Protein AF-A0A017TH62-F1 (afdb_monomer_lite)

Sequence (82 aa):
MDTSEQLRIAGEAAVLIEEMGLGLTAVARLSDGVVVLECWGTSGKRPGVVRHVLDEDAVSARALAEICAMGLRDDVSGKNLS

Secondary structure (DSSP, 8-state):
--HHHHHHHHHHHHHHHHHTTSSEEEEEEEETTEEEEEEEE-SSSS-EEEEEE--TTPPPHHHHHHHHHHHHHHHHHT----

Foldseek 3Di:
DALVVLQVLLVLLQVVLVVVVQQKHWDWDDDPRWIKIWIWGCNDDDIDIDIDTADPPGDGSPVVNVVRVVVVVCVRVVPDPD

Structure (mmCIF, N/CA/C/O backbone):
data_AF-A0A017TH62-F1
#
_entry.id   AF-A0A017TH62-F1
#
loop_
_atom_site.group_PDB
_atom_site.id
_atom_site.type_symbol
_atom_site.label_atom_id
_atom_site.label_alt_id
_atom_site.label_comp_id
_atom_site.label_asym_id
_atom_site.label_entity_id
_atom_site.label_seq_id
_atom_site.pdbx_PDB_ins_code
_atom_site.Cartn_x
_atom_site.Cartn_y
_atom_site.Cartn_z
_atom_site.occupancy
_atom_site.B_iso_or_equiv
_atom_site.auth_seq_id
_atom_site.auth_comp_id
_atom_site.auth_asym_id
_atom_site.auth_atom_id
_atom_site.pdbx_PDB_model_num
ATOM 1 N N . MET A 1 1 ? -4.859 -2.627 16.609 1.00 83.00 1 MET A N 1
ATOM 2 C CA . MET A 1 1 ? -4.408 -1.479 15.795 1.00 83.00 1 MET A CA 1
ATOM 3 C C . MET A 1 1 ? -5.644 -0.748 15.309 1.00 83.00 1 MET A C 1
ATOM 5 O O . MET A 1 1 ? -6.586 -1.436 14.939 1.00 83.00 1 MET A O 1
ATOM 9 N N . ASP A 1 2 ? -5.699 0.584 15.344 1.00 90.44 2 ASP A N 1
ATOM 10 C CA . ASP A 1 2 ? -6.851 1.298 14.768 1.00 90.44 2 ASP A CA 1
ATOM 11 C C . ASP A 1 2 ? -6.680 1.551 13.257 1.00 90.44 2 ASP A C 1
ATOM 13 O O . ASP A 1 2 ? -5.593 1.393 12.696 1.00 90.44 2 ASP A O 1
ATOM 17 N N . THR A 1 3 ? -7.762 1.948 12.583 1.00 91.75 3 THR A N 1
ATOM 18 C CA . THR A 1 3 ? -7.762 2.233 11.139 1.00 91.75 3 THR A CA 1
ATOM 19 C C . THR A 1 3 ? -6.767 3.334 10.750 1.00 91.75 3 THR A C 1
ATOM 21 O O . THR A 1 3 ? -6.209 3.302 9.653 1.00 91.75 3 THR A O 1
ATOM 24 N N . SER A 1 4 ? -6.515 4.309 11.629 1.00 92.69 4 SER A N 1
ATOM 25 C CA . SER A 1 4 ? -5.553 5.387 11.363 1.00 92.69 4 SER A CA 1
ATOM 26 C C . SER A 1 4 ? -4.122 4.855 11.383 1.00 92.69 4 SER A C 1
ATOM 28 O O . SER A 1 4 ? -3.313 5.201 10.522 1.00 92.69 4 SER A O 1
ATOM 30 N N . GLU A 1 5 ? -3.809 3.987 12.342 1.00 93.06 5 GLU A N 1
ATOM 31 C CA . GLU A 1 5 ? -2.513 3.334 12.466 1.00 93.06 5 GLU A CA 1
ATOM 32 C C . GLU A 1 5 ? -2.261 2.352 11.314 1.00 93.06 5 GLU A C 1
ATOM 34 O O . GLU A 1 5 ? -1.180 2.382 10.721 1.00 93.06 5 GLU A O 1
ATOM 39 N N . GLN A 1 6 ? -3.275 1.580 10.912 1.00 93.44 6 GLN A N 1
ATOM 40 C CA . GLN A 1 6 ? -3.222 0.748 9.705 1.00 93.44 6 GLN A CA 1
ATOM 41 C C . GLN A 1 6 ? -2.937 1.591 8.458 1.00 93.44 6 GLN A C 1
ATOM 43 O O . GLN A 1 6 ? -2.060 1.254 7.664 1.00 93.44 6 GLN A O 1
ATOM 48 N N . LEU A 1 7 ? -3.645 2.712 8.283 1.00 94.62 7 LEU A N 1
ATOM 49 C CA . LEU A 1 7 ? -3.464 3.582 7.122 1.00 94.62 7 LEU A CA 1
ATOM 50 C C . LEU A 1 7 ? -2.065 4.209 7.092 1.00 94.62 7 LEU A C 1
ATOM 52 O O . LEU A 1 7 ? -1.455 4.286 6.025 1.00 94.62 7 LEU A O 1
ATOM 56 N N . ARG A 1 8 ? -1.528 4.599 8.256 1.00 95.44 8 ARG A N 1
ATOM 57 C CA . ARG A 1 8 ? -0.144 5.074 8.385 1.00 95.44 8 ARG A CA 1
ATOM 58 C C . ARG A 1 8 ? 0.850 3.999 7.941 1.00 95.44 8 ARG A C 1
ATOM 60 O O . ARG A 1 8 ? 1.717 4.287 7.121 1.00 95.44 8 ARG A O 1
ATOM 67 N N . ILE A 1 9 ? 0.703 2.769 8.435 1.00 94.44 9 ILE A N 1
ATOM 68 C CA . ILE A 1 9 ? 1.582 1.641 8.085 1.00 94.44 9 ILE A CA 1
ATOM 69 C C . ILE A 1 9 ? 1.504 1.320 6.589 1.00 94.44 9 ILE A C 1
ATOM 71 O O . ILE A 1 9 ? 2.541 1.143 5.950 1.00 94.44 9 ILE A O 1
ATOM 75 N N . ALA A 1 10 ? 0.302 1.290 6.009 1.00 94.31 10 ALA A N 1
ATOM 76 C CA . ALA A 1 10 ? 0.124 1.084 4.575 1.00 94.31 10 ALA A CA 1
ATOM 77 C C . ALA A 1 10 ? 0.785 2.201 3.750 1.00 94.31 10 ALA A C 1
ATOM 79 O O . ALA A 1 10 ? 1.408 1.921 2.728 1.00 94.31 10 ALA A O 1
ATOM 80 N N . GLY A 1 11 ? 0.677 3.458 4.191 1.00 95.69 11 GLY A N 1
ATOM 81 C CA . GLY A 1 11 ? 1.321 4.597 3.534 1.00 95.69 11 GLY A CA 1
ATOM 82 C C . GLY A 1 11 ? 2.847 4.510 3.573 1.00 95.69 11 GLY A C 1
ATOM 83 O O . GLY A 1 11 ? 3.502 4.692 2.551 1.00 95.69 11 GLY A O 1
ATOM 84 N N . GLU A 1 12 ? 3.419 4.163 4.726 1.00 96.50 12 GLU A N 1
ATOM 85 C CA . GLU A 1 12 ? 4.863 3.930 4.865 1.00 96.50 12 GLU A CA 1
ATOM 86 C C . GLU A 1 12 ? 5.335 2.764 3.989 1.00 96.50 12 GLU A C 1
ATOM 88 O O . GLU A 1 12 ? 6.370 2.860 3.331 1.00 96.50 12 GLU A O 1
ATOM 93 N N . ALA A 1 13 ? 4.561 1.678 3.922 1.00 94.31 13 ALA A N 1
ATOM 94 C CA . ALA A 1 13 ? 4.864 0.547 3.052 1.00 94.31 13 ALA A CA 1
ATOM 95 C C . ALA A 1 13 ? 4.836 0.940 1.568 1.00 94.31 13 ALA A C 1
ATOM 97 O O . ALA A 1 13 ? 5.707 0.515 0.812 1.00 94.31 13 ALA A O 1
ATOM 98 N N . ALA A 1 14 ? 3.876 1.773 1.155 1.00 94.06 14 ALA A N 1
ATOM 99 C CA . ALA A 1 14 ? 3.794 2.274 -0.213 1.00 94.06 14 ALA A CA 1
ATOM 100 C C . ALA A 1 14 ? 5.058 3.050 -0.615 1.00 94.06 14 ALA A C 1
ATOM 102 O O . ALA A 1 14 ? 5.638 2.767 -1.662 1.00 94.06 14 ALA A O 1
ATOM 103 N N . VAL A 1 15 ? 5.535 3.952 0.253 1.00 95.12 15 VAL A N 1
ATOM 104 C CA . VAL A 1 15 ? 6.790 4.693 0.034 1.00 95.12 15 VAL A CA 1
ATOM 105 C C . VAL A 1 15 ? 7.970 3.733 -0.114 1.00 95.12 15 VAL A C 1
ATOM 107 O O . VAL A 1 15 ? 8.721 3.831 -1.081 1.00 95.12 15 VAL A O 1
ATOM 110 N N . LEU A 1 16 ? 8.095 2.751 0.786 1.00 94.50 16 LEU A N 1
ATOM 111 C CA . LEU A 1 16 ? 9.177 1.765 0.726 1.00 94.50 16 LEU A CA 1
ATOM 112 C C . LEU A 1 16 ? 9.168 0.966 -0.585 1.00 94.50 16 LEU A C 1
ATOM 114 O O . LEU A 1 16 ? 10.231 0.698 -1.139 1.00 94.50 16 LEU A O 1
ATOM 118 N N . ILE A 1 17 ? 7.994 0.585 -1.095 1.00 90.38 17 ILE A N 1
ATOM 119 C CA . ILE A 1 17 ? 7.872 -0.152 -2.364 1.00 90.38 17 ILE A CA 1
ATOM 120 C C . ILE A 1 17 ? 8.384 0.683 -3.540 1.00 90.38 17 ILE A C 1
ATOM 122 O O . ILE A 1 17 ? 9.090 0.156 -4.404 1.00 90.38 17 ILE A O 1
ATOM 126 N N . GLU A 1 18 ? 8.054 1.973 -3.583 1.00 88.06 18 GLU A N 1
ATOM 127 C CA . GLU A 1 18 ? 8.536 2.868 -4.637 1.00 88.06 18 GLU A CA 1
ATOM 128 C C . GLU A 1 18 ? 10.053 3.094 -4.526 1.00 88.06 18 GLU A C 1
ATOM 130 O O . GLU A 1 18 ? 10.769 3.021 -5.530 1.00 88.06 18 GLU A O 1
ATOM 135 N N . GLU A 1 19 ? 10.573 3.252 -3.305 1.00 91.56 19 GLU A N 1
ATOM 136 C CA . GLU A 1 19 ? 12.010 3.381 -3.023 1.00 91.56 19 GLU A CA 1
ATOM 137 C C . GLU A 1 19 ? 12.822 2.126 -3.380 1.00 91.56 19 GLU A C 1
ATOM 139 O O . GLU A 1 19 ? 14.004 2.230 -3.714 1.00 91.56 19 GLU A O 1
ATOM 144 N N . MET A 1 20 ? 12.209 0.935 -3.381 1.00 88.00 20 MET A N 1
ATOM 145 C CA . MET A 1 20 ? 12.864 -0.294 -3.853 1.00 88.00 20 MET A CA 1
ATOM 146 C C . MET A 1 20 ? 13.211 -0.250 -5.353 1.00 88.00 20 MET A C 1
ATOM 148 O O . MET A 1 20 ? 13.965 -1.105 -5.823 1.00 88.00 20 MET A O 1
ATOM 152 N N . GLY A 1 21 ? 12.672 0.707 -6.122 1.00 80.75 21 GLY A N 1
ATOM 153 C CA . GLY A 1 21 ? 13.050 0.927 -7.520 1.00 80.75 21 GLY A CA 1
ATOM 154 C C . GLY A 1 21 ? 12.633 -0.202 -8.468 1.00 80.75 21 GLY A C 1
ATOM 155 O O . GLY A 1 21 ? 13.227 -0.379 -9.529 1.00 80.75 21 GLY A O 1
ATOM 156 N N . LEU A 1 22 ? 11.612 -0.983 -8.102 1.00 77.38 22 LEU A N 1
ATOM 157 C CA . LEU A 1 22 ? 11.157 -2.162 -8.853 1.00 77.38 22 LEU A CA 1
ATOM 158 C C . LEU A 1 22 ? 10.218 -1.829 -10.029 1.00 77.38 22 LEU A C 1
ATOM 160 O O . LEU A 1 22 ? 9.679 -2.741 -10.657 1.00 77.38 22 LEU A O 1
ATOM 164 N N . GLY A 1 23 ? 10.004 -0.540 -10.325 1.00 79.50 23 GLY A N 1
ATOM 165 C CA . GLY A 1 23 ? 9.021 -0.092 -11.320 1.00 79.50 23 GLY A CA 1
ATOM 166 C C . GLY A 1 23 ? 7.578 -0.374 -10.893 1.00 79.50 23 GLY A C 1
ATOM 167 O O . GLY A 1 23 ? 6.716 -0.627 -11.737 1.00 79.50 23 GLY A O 1
ATOM 168 N N . LEU A 1 24 ? 7.347 -0.390 -9.580 1.00 82.25 24 LEU A N 1
ATOM 169 C CA . LEU A 1 24 ? 6.046 -0.571 -8.957 1.00 82.25 24 LEU A CA 1
ATOM 170 C C . LEU A 1 24 ? 5.548 0.780 -8.447 1.00 82.25 24 LEU A C 1
ATOM 172 O O . LEU A 1 24 ? 6.331 1.585 -7.951 1.00 82.25 24 LEU A O 1
ATOM 176 N N . THR A 1 25 ? 4.249 0.995 -8.552 1.00 88.00 25 THR A N 1
ATOM 177 C CA . THR A 1 25 ? 3.515 2.070 -7.894 1.00 88.00 25 THR A CA 1
ATOM 178 C C . THR A 1 25 ? 2.651 1.435 -6.819 1.00 88.00 25 THR A C 1
ATOM 180 O O . THR A 1 25 ? 1.993 0.422 -7.076 1.00 88.00 25 THR A O 1
ATOM 183 N N . ALA A 1 26 ? 2.651 2.017 -5.624 1.00 91.69 26 ALA A N 1
ATOM 184 C CA . ALA A 1 26 ? 1.894 1.507 -4.492 1.00 91.69 26 ALA A CA 1
ATOM 185 C C . ALA A 1 26 ? 1.049 2.619 -3.868 1.00 91.69 26 ALA A C 1
ATOM 187 O O . ALA A 1 26 ? 1.501 3.748 -3.716 1.00 91.69 26 ALA A O 1
ATOM 188 N N . VAL A 1 27 ? -0.194 2.309 -3.502 1.00 93.44 27 VAL A N 1
ATOM 189 C CA . VAL A 1 27 ? -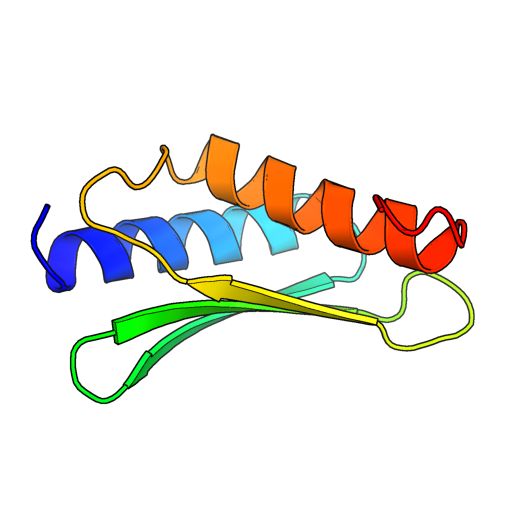1.120 3.268 -2.896 1.00 93.44 27 VAL A CA 1
ATOM 190 C C . VAL A 1 27 ? -1.869 2.620 -1.743 1.00 93.44 27 VAL A C 1
ATOM 192 O O . VAL A 1 27 ? -2.524 1.589 -1.901 1.00 93.44 27 VAL A O 1
ATOM 195 N N . ALA A 1 28 ? -1.814 3.273 -0.586 1.00 95.12 28 ALA A N 1
ATOM 196 C CA . ALA A 1 28 ? -2.667 2.968 0.550 1.00 95.12 28 ALA A CA 1
ATOM 197 C C . ALA A 1 28 ? -4.052 3.603 0.362 1.00 95.12 28 ALA A C 1
ATOM 199 O O . ALA A 1 28 ? -4.168 4.783 0.027 1.00 95.12 28 ALA A O 1
ATOM 200 N N . ARG A 1 29 ? -5.113 2.829 0.588 1.00 94.44 29 ARG A N 1
ATOM 201 C CA . ARG A 1 29 ? -6.507 3.270 0.477 1.00 94.44 29 ARG A CA 1
ATOM 202 C C . ARG A 1 29 ? -7.284 2.872 1.719 1.00 94.44 29 ARG A C 1
ATOM 204 O O . ARG A 1 29 ? -7.131 1.761 2.211 1.00 94.44 29 ARG A O 1
ATOM 211 N N . LEU A 1 30 ? -8.156 3.765 2.173 1.00 94.06 30 LEU A N 1
ATOM 212 C CA . LEU A 1 30 ? -9.185 3.482 3.167 1.00 94.06 30 LEU A CA 1
ATOM 213 C C . LEU A 1 30 ? -10.549 3.533 2.471 1.00 94.06 30 LEU A C 1
ATOM 215 O O . LEU A 1 30 ? -10.897 4.560 1.891 1.00 94.06 30 LEU A O 1
ATOM 219 N N . SER A 1 31 ? -11.312 2.444 2.533 1.00 90.56 31 SER A N 1
ATOM 220 C CA . SER A 1 31 ? -12.700 2.380 2.054 1.00 90.56 31 SER A CA 1
ATOM 221 C C . SER A 1 31 ? -13.526 1.578 3.039 1.00 90.56 31 SER A C 1
ATOM 223 O O . SER A 1 31 ? -13.128 0.481 3.415 1.00 90.56 31 SER A O 1
ATOM 225 N N . ASP A 1 32 ? -14.662 2.126 3.465 1.00 90.12 32 ASP A N 1
ATOM 226 C CA . ASP A 1 32 ? -15.626 1.440 4.338 1.00 90.12 32 ASP A CA 1
ATOM 227 C C . ASP A 1 32 ? -15.002 0.861 5.624 1.00 90.12 32 ASP A C 1
ATOM 229 O O . ASP A 1 32 ? -15.367 -0.215 6.089 1.00 90.12 32 ASP A O 1
ATOM 233 N N . GLY A 1 33 ? -14.022 1.575 6.192 1.00 89.75 33 GLY A N 1
ATOM 234 C CA . GLY A 1 33 ? -13.300 1.152 7.398 1.00 89.75 33 GLY A CA 1
ATOM 235 C C . GLY A 1 33 ? -12.179 0.137 7.154 1.00 89.75 33 GLY A C 1
ATOM 236 O O . GLY A 1 33 ? -11.466 -0.207 8.092 1.00 89.75 33 GLY A O 1
ATOM 237 N N . VAL A 1 34 ? -11.985 -0.307 5.912 1.00 91.75 34 VAL A N 1
ATOM 238 C CA . VAL A 1 34 ? -10.958 -1.276 5.526 1.00 91.75 34 VAL A CA 1
ATOM 239 C C . VAL A 1 34 ? -9.775 -0.557 4.889 1.00 91.75 34 VAL A C 1
ATOM 241 O O . VAL A 1 34 ? -9.933 0.179 3.909 1.00 91.75 34 VAL A O 1
ATOM 244 N N . VAL A 1 35 ? -8.579 -0.796 5.426 1.00 94.31 35 VAL A N 1
ATOM 245 C CA . VAL A 1 35 ? -7.325 -0.310 4.844 1.00 94.31 35 VAL A CA 1
ATOM 246 C C . VAL A 1 35 ? -6.760 -1.355 3.892 1.00 94.31 35 VAL A C 1
ATOM 248 O O . VAL A 1 35 ? -6.689 -2.544 4.198 1.00 94.31 35 VAL A O 1
ATOM 251 N N . VAL A 1 36 ? -6.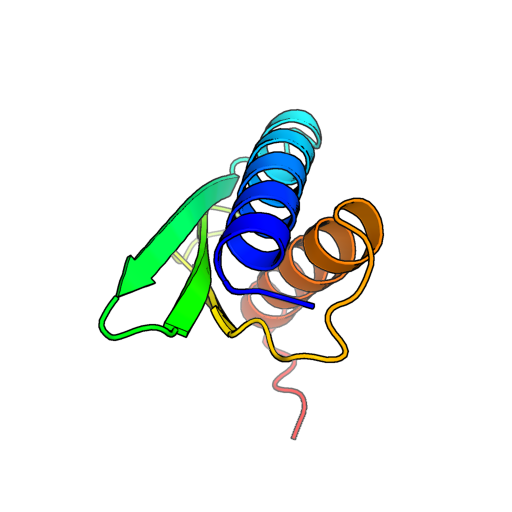346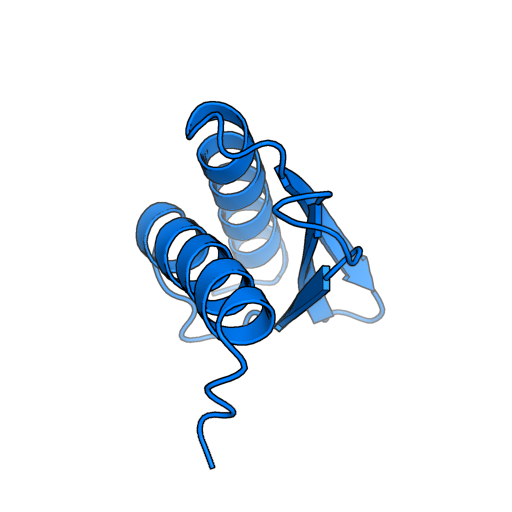 -0.900 2.718 1.00 93.25 36 VAL A N 1
ATOM 252 C CA . VAL A 1 36 ? -5.809 -1.739 1.654 1.00 93.25 36 VAL A CA 1
ATOM 253 C C . VAL A 1 36 ? -4.552 -1.095 1.093 1.00 93.25 36 VAL A C 1
ATOM 255 O O . VAL A 1 36 ? -4.538 0.105 0.825 1.00 93.25 36 VAL A O 1
ATOM 258 N N . LEU A 1 37 ? -3.517 -1.894 0.864 1.00 92.69 37 LEU A N 1
ATOM 259 C CA . LEU A 1 37 ? -2.371 -1.519 0.048 1.00 92.69 37 LEU A CA 1
ATOM 260 C C . LEU A 1 37 ? -2.525 -2.137 -1.345 1.00 92.69 37 LEU A C 1
ATOM 262 O O . LEU A 1 37 ? -2.553 -3.359 -1.499 1.00 9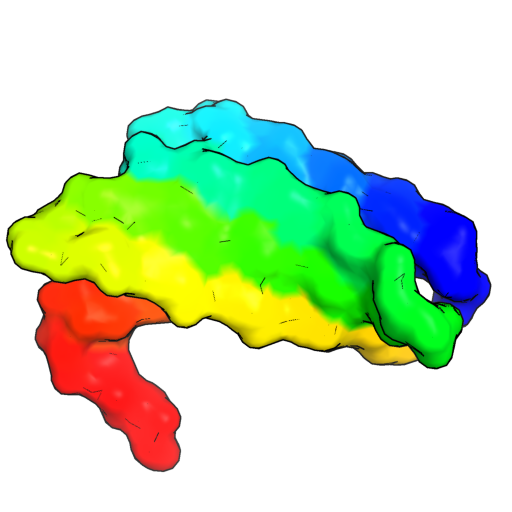2.69 37 LEU A O 1
ATOM 266 N N . GLU A 1 38 ? -2.645 -1.291 -2.361 1.00 91.44 38 GLU A N 1
ATOM 267 C CA . GLU A 1 38 ? -2.715 -1.702 -3.762 1.00 91.44 38 GLU A CA 1
ATOM 268 C C . GLU A 1 38 ? -1.400 -1.386 -4.459 1.00 91.44 38 GLU A C 1
ATOM 270 O O . GLU A 1 38 ? -0.916 -0.261 -4.392 1.00 91.44 38 GLU A O 1
ATOM 275 N N . CYS A 1 39 ? -0.834 -2.378 -5.137 1.00 88.31 39 CYS A N 1
ATOM 276 C CA . CYS A 1 39 ? 0.424 -2.268 -5.861 1.00 88.31 39 CYS A CA 1
ATOM 277 C C . CYS A 1 39 ? 0.208 -2.673 -7.316 1.00 88.31 39 CYS A C 1
ATOM 279 O O . CYS A 1 39 ? -0.382 -3.718 -7.591 1.00 88.31 39 CYS A O 1
ATOM 281 N N . TRP A 1 40 ? 0.718 -1.882 -8.252 1.00 87.19 40 TRP A N 1
ATOM 282 C CA . TRP A 1 40 ? 0.717 -2.210 -9.674 1.00 87.19 40 TRP A CA 1
ATOM 283 C C . TRP A 1 40 ? 2.049 -1.842 -10.306 1.00 87.19 40 TRP A C 1
ATOM 285 O O . TRP A 1 40 ? 2.735 -0.926 -9.868 1.00 87.19 40 TRP A O 1
ATOM 295 N N . GLY A 1 41 ? 2.431 -2.539 -11.365 1.00 77.69 41 GLY A N 1
ATOM 296 C CA . GLY A 1 41 ? 3.650 -2.200 -12.086 1.00 77.69 41 GLY A CA 1
ATOM 297 C C . GLY A 1 41 ? 3.805 -2.986 -13.370 1.00 77.69 41 GLY A C 1
ATOM 298 O O . GLY A 1 41 ? 3.075 -3.939 -13.639 1.00 77.69 41 GLY A O 1
ATOM 299 N N . THR A 1 42 ? 4.776 -2.573 -14.175 1.00 66.19 42 THR A N 1
ATOM 300 C CA . THR A 1 42 ? 5.096 -3.186 -15.471 1.00 66.19 42 THR A CA 1
ATOM 301 C C . THR A 1 42 ? 6.342 -4.061 -15.370 1.00 66.19 42 THR A C 1
ATOM 303 O O . THR A 1 42 ? 7.218 -4.013 -16.238 1.00 66.19 42 THR A O 1
ATOM 306 N N . SER A 1 43 ? 6.482 -4.810 -14.274 1.00 57.25 43 SER A N 1
ATOM 307 C CA . SER A 1 43 ? 7.596 -5.744 -14.137 1.00 57.25 43 SER A CA 1
ATOM 308 C C . SER A 1 43 ? 7.328 -6.936 -15.056 1.00 57.25 43 SER A C 1
ATOM 310 O O . SER A 1 43 ? 6.509 -7.794 -14.762 1.00 57.25 43 SER A O 1
ATOM 312 N N . GLY A 1 44 ? 7.944 -6.949 -16.237 1.00 56.84 44 GLY A N 1
ATOM 313 C CA . GLY A 1 44 ? 7.642 -7.947 -17.265 1.00 56.84 44 GLY A CA 1
ATOM 314 C C . GLY A 1 44 ? 6.357 -7.653 -18.049 1.00 56.84 44 GLY A C 1
ATOM 315 O O . GLY A 1 44 ? 5.599 -6.736 -17.757 1.00 56.84 44 GLY A O 1
ATOM 316 N N . LYS A 1 45 ? 6.144 -8.410 -19.132 1.00 54.00 45 LYS A N 1
ATOM 317 C CA . LYS A 1 45 ? 5.197 -8.117 -20.231 1.00 54.00 45 LYS A CA 1
ATOM 318 C C . LYS A 1 45 ? 3.701 -8.072 -19.850 1.00 54.00 45 LYS A C 1
ATOM 320 O O . LYS A 1 45 ? 2.868 -8.029 -20.755 1.00 54.00 45 LYS A O 1
ATOM 325 N N . ARG A 1 46 ? 3.332 -8.104 -18.566 1.00 56.66 46 ARG A N 1
ATOM 326 C CA . ARG A 1 46 ? 1.942 -8.001 -18.107 1.00 56.66 46 ARG A CA 1
ATOM 327 C C . ARG A 1 46 ? 1.842 -7.093 -16.880 1.00 56.66 46 ARG A C 1
ATOM 329 O O . ARG A 1 46 ? 2.609 -7.285 -15.944 1.00 56.66 46 ARG A O 1
ATOM 336 N N . PRO A 1 47 ? 0.910 -6.125 -16.874 1.00 60.12 47 PRO A N 1
ATOM 337 C CA . PRO A 1 47 ? 0.599 -5.377 -15.669 1.00 60.12 47 PRO A CA 1
ATOM 338 C C . PRO A 1 47 ? -0.014 -6.330 -14.636 1.00 60.12 47 PRO A C 1
ATOM 340 O O . PRO A 1 47 ? -1.091 -6.879 -14.865 1.00 60.12 47 PRO A O 1
ATOM 343 N N . GLY A 1 48 ? 0.698 -6.544 -13.531 1.00 68.88 48 GLY A N 1
ATOM 344 C CA . GLY A 1 48 ? 0.193 -7.254 -12.359 1.00 68.88 48 GLY A CA 1
ATOM 345 C C . GLY A 1 48 ? -0.394 -6.260 -11.361 1.00 68.88 48 GLY A C 1
ATOM 346 O O . GLY A 1 48 ? 0.137 -5.157 -11.205 1.00 68.88 48 GLY A O 1
ATOM 347 N N . VAL A 1 49 ? -1.487 -6.639 -10.699 1.00 78.62 49 VAL A N 1
ATOM 348 C CA . VAL A 1 49 ? -2.067 -5.891 -9.576 1.00 78.62 49 VAL A CA 1
ATOM 349 C C . VAL A 1 49 ? -2.067 -6.805 -8.360 1.00 78.62 49 VAL A C 1
ATOM 351 O O . VAL A 1 49 ? -2.669 -7.875 -8.395 1.00 78.62 49 VAL A O 1
ATOM 354 N N . VAL A 1 50 ? -1.417 -6.376 -7.280 1.00 82.38 50 VAL A N 1
ATOM 355 C CA . VAL A 1 50 ? -1.478 -7.037 -5.973 1.00 82.38 50 VAL A CA 1
ATOM 356 C C . VAL A 1 50 ? -2.243 -6.143 -5.013 1.00 82.38 50 VAL A C 1
ATOM 358 O O . VAL A 1 50 ? -2.001 -4.940 -4.932 1.00 82.38 50 VAL A O 1
ATOM 361 N N . ARG A 1 51 ? -3.185 -6.742 -4.287 1.00 87.88 51 ARG A N 1
ATOM 362 C CA . ARG A 1 51 ? -4.027 -6.066 -3.304 1.00 87.88 51 ARG A CA 1
ATOM 363 C C . ARG A 1 51 ? -3.878 -6.772 -1.967 1.00 87.88 51 ARG A C 1
ATOM 365 O O . ARG A 1 51 ? -4.187 -7.956 -1.870 1.00 8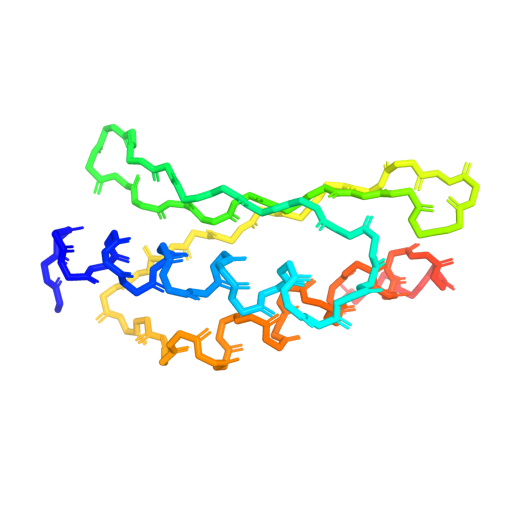7.88 51 ARG A O 1
ATOM 372 N N . HIS A 1 52 ? -3.429 -6.045 -0.952 1.00 88.00 52 HIS A N 1
ATOM 373 C CA . HIS A 1 52 ? -3.276 -6.560 0.402 1.00 88.00 52 HIS A CA 1
ATOM 374 C C . HIS A 1 52 ? -4.213 -5.811 1.348 1.00 88.00 52 HIS A C 1
ATOM 376 O O . HIS A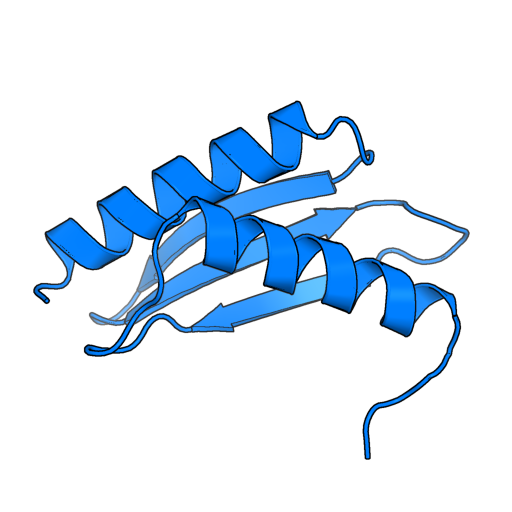 1 52 ? -4.155 -4.587 1.434 1.00 88.00 52 HIS A O 1
ATOM 382 N N . VAL A 1 53 ? -5.096 -6.537 2.031 1.00 89.56 53 VAL A N 1
ATOM 383 C CA . VAL A 1 53 ? -5.978 -5.972 3.060 1.00 89.56 53 VAL A CA 1
ATOM 384 C C . VAL A 1 53 ? -5.228 -6.001 4.382 1.00 89.56 53 VAL A C 1
ATOM 386 O O . VAL A 1 53 ? -4.674 -7.036 4.732 1.00 89.56 53 VAL A O 1
ATOM 389 N N . LEU A 1 54 ? -5.193 -4.876 5.091 1.00 88.69 54 LEU A N 1
ATOM 390 C CA . LEU A 1 54 ? -4.598 -4.816 6.419 1.00 88.69 54 LEU A CA 1
ATOM 391 C C . LEU A 1 54 ? -5.650 -5.216 7.452 1.00 88.69 54 LEU A C 1
ATOM 393 O O . LEU A 1 54 ? -6.775 -4.715 7.427 1.00 88.69 54 LEU A O 1
ATOM 397 N N . ASP A 1 55 ? -5.264 -6.101 8.360 1.00 83.94 55 ASP A N 1
ATOM 398 C CA . ASP A 1 55 ? -6.063 -6.511 9.508 1.00 83.94 55 ASP A CA 1
ATOM 399 C C . ASP A 1 55 ? -5.475 -5.959 10.819 1.00 83.94 55 ASP A C 1
ATOM 401 O O . ASP A 1 55 ? -4.559 -5.129 10.838 1.00 83.94 55 ASP A O 1
ATOM 405 N N . GLU A 1 56 ? -6.076 -6.331 11.946 1.00 76.06 56 GLU A N 1
ATOM 406 C CA . GLU A 1 56 ? -5.671 -5.850 13.270 1.00 76.06 56 GLU A CA 1
ATOM 407 C C . GLU A 1 56 ? -4.306 -6.402 13.718 1.00 76.06 56 GLU A C 1
ATOM 409 O O . GLU A 1 56 ? -3.683 -5.803 14.601 1.00 76.06 56 GLU A O 1
ATOM 414 N N . ASP A 1 57 ? -3.831 -7.467 13.062 1.00 72.06 57 ASP A N 1
ATOM 415 C CA . ASP A 1 57 ? -2.541 -8.133 13.265 1.00 72.06 57 ASP A CA 1
ATOM 416 C C . ASP A 1 57 ? -1.468 -7.635 12.275 1.00 72.06 57 ASP A C 1
ATOM 418 O O . ASP A 1 57 ? -0.391 -8.230 12.159 1.00 72.06 57 ASP A O 1
ATOM 422 N N . ALA A 1 58 ? -1.746 -6.538 11.554 1.00 62.47 58 ALA A N 1
ATOM 423 C CA . ALA A 1 58 ? -0.913 -6.082 10.452 1.00 62.47 58 ALA A CA 1
ATOM 424 C C . ALA A 1 58 ? 0.573 -5.926 10.829 1.00 62.47 58 ALA A C 1
ATOM 426 O O . ALA A 1 58 ? 0.976 -5.316 11.823 1.00 62.47 58 ALA A O 1
ATOM 427 N N . VAL A 1 59 ? 1.396 -6.497 9.954 1.00 69.94 59 VAL A N 1
ATOM 428 C CA . VAL A 1 59 ? 2.858 -6.486 9.974 1.00 69.94 59 VAL A CA 1
ATOM 429 C C . VAL A 1 59 ? 3.423 -5.063 9.852 1.00 69.94 59 VAL A C 1
ATOM 431 O O . VAL A 1 59 ? 2.768 -4.151 9.354 1.00 69.94 59 VAL A O 1
ATOM 434 N N . SER A 1 60 ? 4.682 -4.867 10.265 1.00 88.62 60 SER A N 1
ATOM 435 C CA . SER A 1 60 ? 5.384 -3.589 10.073 1.00 88.62 60 SER A CA 1
ATOM 436 C C . SER A 1 60 ? 5.387 -3.150 8.601 1.00 88.62 60 SER A C 1
ATOM 438 O O . SER A 1 60 ? 5.369 -3.986 7.694 1.00 88.62 60 SER A O 1
ATOM 440 N N . ALA A 1 61 ? 5.492 -1.839 8.349 1.00 90.12 61 ALA A N 1
ATOM 441 C CA . ALA A 1 61 ? 5.496 -1.274 6.994 1.00 90.12 61 ALA A CA 1
ATOM 442 C C . ALA A 1 61 ? 6.520 -1.947 6.063 1.00 90.12 61 ALA A C 1
ATOM 444 O O . ALA A 1 61 ? 6.255 -2.184 4.886 1.00 90.12 61 ALA A O 1
ATOM 445 N N . ARG A 1 62 ? 7.682 -2.325 6.609 1.00 90.88 62 ARG A N 1
ATOM 446 C CA . ARG A 1 62 ? 8.724 -3.022 5.855 1.00 90.88 62 ARG A CA 1
ATOM 447 C C . ARG A 1 62 ? 8.335 -4.447 5.472 1.00 90.88 62 ARG A C 1
ATOM 449 O O . ARG A 1 62 ? 8.531 -4.827 4.323 1.00 90.88 62 ARG A O 1
ATOM 456 N N . ALA A 1 63 ? 7.771 -5.215 6.401 1.00 89.25 63 ALA A N 1
ATOM 457 C CA . ALA A 1 63 ? 7.309 -6.567 6.101 1.00 89.25 63 ALA A CA 1
ATOM 458 C C . ALA A 1 63 ? 6.167 -6.545 5.069 1.00 89.25 63 ALA A C 1
ATOM 460 O O . ALA A 1 63 ? 6.166 -7.343 4.135 1.00 89.25 63 ALA A O 1
ATOM 461 N N . LEU A 1 64 ? 5.252 -5.577 5.172 1.00 88.38 64 LEU A N 1
ATOM 462 C CA . LEU A 1 64 ? 4.184 -5.378 4.193 1.00 88.38 64 LEU A CA 1
ATOM 463 C C . LEU A 1 64 ? 4.729 -5.041 2.790 1.00 88.38 64 LEU A C 1
ATOM 465 O O . LEU A 1 64 ? 4.278 -5.617 1.796 1.00 88.38 64 LEU A O 1
ATOM 469 N N . ALA A 1 65 ? 5.730 -4.158 2.707 1.00 89.69 65 ALA A N 1
ATOM 470 C CA . ALA A 1 65 ? 6.406 -3.817 1.455 1.00 89.69 65 ALA A CA 1
ATOM 471 C C . ALA A 1 65 ? 7.092 -5.033 0.808 1.00 89.69 65 ALA A C 1
ATOM 473 O O . ALA A 1 65 ? 6.953 -5.264 -0.394 1.00 89.69 65 ALA A O 1
ATOM 474 N N . GLU A 1 66 ? 7.794 -5.840 1.607 1.00 87.88 66 GLU A N 1
ATOM 475 C CA . GLU A 1 66 ? 8.484 -7.048 1.143 1.00 87.88 66 GLU A CA 1
ATOM 476 C C . GLU A 1 66 ? 7.495 -8.104 0.614 1.00 87.88 66 GLU A C 1
ATOM 478 O O . GLU A 1 66 ? 7.707 -8.640 -0.477 1.00 87.88 66 GLU A O 1
ATOM 483 N N . ILE A 1 67 ? 6.373 -8.336 1.308 1.00 85.75 67 ILE A N 1
ATOM 484 C CA . ILE A 1 67 ? 5.305 -9.250 0.861 1.00 85.75 67 ILE A CA 1
ATOM 485 C C . ILE A 1 67 ? 4.730 -8.808 -0.492 1.00 85.75 67 ILE A C 1
ATOM 487 O O . ILE A 1 67 ? 4.610 -9.620 -1.413 1.00 85.75 67 ILE A O 1
ATOM 491 N N . CYS A 1 68 ? 4.405 -7.520 -0.645 1.00 82.62 68 CYS A N 1
ATOM 492 C CA . CYS A 1 68 ? 3.829 -6.998 -1.887 1.00 82.62 68 CYS A CA 1
ATOM 493 C C . CYS A 1 68 ? 4.821 -7.069 -3.058 1.00 82.62 68 CYS A C 1
ATOM 495 O O . CYS A 1 68 ? 4.451 -7.462 -4.168 1.00 82.62 68 CYS A O 1
ATOM 497 N N . ALA A 1 69 ? 6.093 -6.747 -2.809 1.00 81.00 69 ALA A N 1
ATOM 498 C CA . ALA A 1 69 ? 7.152 -6.851 -3.807 1.00 81.00 69 ALA A CA 1
ATOM 499 C C . ALA A 1 69 ? 7.405 -8.305 -4.248 1.00 81.00 69 ALA A C 1
ATOM 501 O O . ALA A 1 69 ? 7.723 -8.540 -5.416 1.00 81.00 69 ALA A O 1
ATOM 502 N N . MET A 1 70 ? 7.257 -9.283 -3.346 1.00 78.88 70 MET A N 1
ATOM 503 C CA . MET A 1 70 ? 7.361 -10.711 -3.671 1.00 78.88 70 MET A CA 1
ATOM 504 C C . MET A 1 70 ? 6.164 -11.216 -4.481 1.00 78.88 70 MET A C 1
ATOM 506 O O . MET A 1 70 ? 6.373 -11.859 -5.509 1.00 78.88 70 MET A O 1
ATOM 510 N N . GLY A 1 71 ? 4.931 -10.877 -4.086 1.00 71.50 71 GLY A N 1
ATOM 511 C CA . GLY A 1 71 ? 3.720 -11.315 -4.792 1.00 71.50 71 GLY A CA 1
ATOM 512 C C . GLY A 1 71 ? 3.705 -10.915 -6.272 1.00 71.50 71 GLY A C 1
ATOM 513 O O . GLY A 1 71 ? 3.309 -11.701 -7.129 1.00 71.50 71 GLY A O 1
ATOM 514 N N . LEU A 1 72 ? 4.235 -9.731 -6.598 1.00 69.19 72 LEU A N 1
ATOM 515 C CA . LEU A 1 72 ? 4.377 -9.264 -7.982 1.00 69.19 72 LEU A CA 1
ATOM 516 C C . LEU A 1 72 ? 5.485 -9.987 -8.765 1.00 69.19 72 LEU A C 1
ATOM 518 O O . LEU A 1 72 ? 5.405 -10.070 -9.986 1.00 69.19 72 LEU A O 1
ATOM 522 N N . ARG A 1 73 ? 6.514 -10.530 -8.103 1.00 63.53 73 ARG A N 1
ATOM 523 C CA . ARG A 1 73 ? 7.555 -11.336 -8.770 1.00 63.53 73 ARG A CA 1
ATOM 524 C C . ARG A 1 73 ? 7.059 -12.743 -9.104 1.00 63.53 73 ARG A C 1
ATOM 526 O O . ARG A 1 73 ? 7.415 -13.269 -10.158 1.00 63.53 73 ARG A O 1
ATOM 533 N N . ASP A 1 74 ? 6.241 -13.336 -8.237 1.00 59.19 74 ASP A N 1
ATOM 534 C CA . ASP A 1 74 ? 5.712 -14.690 -8.436 1.00 59.19 74 ASP A CA 1
ATOM 535 C C . ASP A 1 74 ? 4.597 -14.745 -9.494 1.00 59.19 74 ASP A C 1
ATOM 537 O O . ASP A 1 74 ? 4.578 -15.689 -10.292 1.00 59.19 74 ASP A O 1
ATOM 541 N N . ASP A 1 75 ? 3.762 -13.701 -9.600 1.00 52.25 75 ASP A N 1
ATOM 542 C CA . ASP A 1 75 ? 2.780 -13.547 -10.691 1.00 52.25 75 ASP A CA 1
ATOM 543 C C . ASP A 1 75 ? 3.471 -13.478 -12.070 1.00 52.25 75 ASP A C 1
ATOM 545 O O . ASP A 1 75 ? 3.073 -14.141 -13.029 1.00 52.25 75 ASP A O 1
ATOM 549 N N . VAL A 1 76 ? 4.610 -12.780 -12.146 1.00 50.25 76 VAL A N 1
ATOM 550 C CA . VAL A 1 76 ? 5.442 -12.678 -13.360 1.00 50.25 76 VAL A CA 1
ATOM 551 C C . VAL A 1 76 ? 6.152 -13.997 -13.694 1.00 50.25 76 VAL A C 1
ATOM 553 O O . VAL A 1 76 ? 6.404 -14.288 -14.865 1.00 50.25 76 VAL A O 1
ATOM 556 N N . SER A 1 77 ? 6.450 -14.818 -12.683 1.00 51.06 77 SER A N 1
ATOM 557 C CA . SER A 1 77 ? 7.071 -16.144 -12.822 1.00 51.06 77 SER A CA 1
ATOM 558 C C . SER A 1 77 ? 6.054 -17.260 -13.128 1.00 51.06 77 SER A C 1
ATOM 560 O O . SER A 1 77 ? 6.439 -18.380 -13.466 1.00 51.06 77 SER A O 1
ATOM 562 N N . GLY A 1 78 ? 4.747 -16.980 -13.035 1.00 46.72 78 GLY A N 1
ATOM 563 C CA . GLY A 1 78 ? 3.682 -17.965 -13.247 1.00 46.72 78 GLY A CA 1
ATOM 564 C C . GLY A 1 78 ? 3.577 -19.025 -12.143 1.00 46.72 78 GLY A C 1
ATOM 565 O O . GLY A 1 78 ? 2.932 -20.057 -12.341 1.00 46.72 78 GLY A O 1
ATOM 566 N N . LYS A 1 79 ? 4.198 -18.798 -10.980 1.00 43.56 79 LYS A N 1
ATOM 567 C CA . LYS A 1 79 ? 4.048 -19.664 -9.806 1.00 43.56 79 LYS A CA 1
ATOM 568 C C . LYS A 1 79 ? 2.832 -19.202 -9.010 1.00 43.56 79 LYS A C 1
ATOM 570 O O . LYS A 1 79 ? 2.951 -18.450 -8.053 1.00 43.56 79 LYS A O 1
ATOM 575 N N . ASN A 1 80 ? 1.656 -19.676 -9.416 1.00 39.53 80 ASN A N 1
ATOM 576 C CA . ASN A 1 80 ? 0.473 -19.617 -8.564 1.00 39.53 80 ASN A CA 1
ATOM 577 C C . ASN A 1 80 ? 0.759 -20.421 -7.289 1.00 39.53 80 ASN A C 1
ATOM 579 O O . ASN A 1 80 ? 0.887 -21.645 -7.349 1.00 39.53 80 ASN A O 1
ATOM 583 N N . LEU A 1 81 ? 0.877 -19.737 -6.151 1.00 45.72 81 LEU A N 1
ATOM 584 C CA . LEU A 1 81 ? 0.801 -20.365 -4.836 1.00 45.72 81 LEU A CA 1
ATOM 585 C C . LEU A 1 81 ? -0.633 -20.892 -4.679 1.00 45.72 81 LEU A C 1
ATOM 587 O O . LEU A 1 81 ? -1.561 -20.121 -4.441 1.00 45.72 81 LEU A O 1
ATOM 591 N N . SER A 1 82 ? -0.792 -22.190 -4.951 1.00 38.84 82 SER A N 1
ATOM 592 C CA . SER A 1 82 ? -2.005 -22.980 -4.696 1.00 38.84 82 SER A CA 1
ATOM 593 C C . SER A 1 82 ? -1.988 -23.534 -3.280 1.00 38.84 82 SER A C 1
ATOM 595 O O . SER A 1 82 ? -0.869 -23.812 -2.789 1.00 38.84 82 SER A O 1
#

Radius of gyration: 12.44 Å; chains: 1; bounding box: 29×28×36 Å

pLDDT: mean 80.48, std 15.77, range [38.84, 96.5]

Organism: NCBI:txid1192034